Protein AF-A0A835Z273-F1 (afdb_monomer_lite)

pLDDT: mean 75.8, std 12.91, range [30.08, 95.56]

InterPro domains:
  IPR016300 Arsenical pump ATPase, ArsA/GET3 [PTHR10803] (3-130)
  IPR025723 ArsA/GET3, Anion-transporting ATPase-like domain [PF02374] (8-130)
  IPR027417 P-loop containing nucleoside triphosphate hydrolase [G3DSA:3.40.50.300] (1-130)
  IPR027417 P-loop containing nucleoside triphosphate hydrolase [SSF52540] (6-129)

Organism: NCBI:txid303371

Secondary structure (DSSP, 8-state):
-GGGS--TTHHHHHHHHHHHHHHT-SS---S-------S-THHHHTTTHHHHHHHHHHHHHHHHHHHHHHHHHHHHHH---HHHHHHHHHHHHHHHHHHHHHHHHHHHHH-TTT--------S-HHHHH-

Radius of gyration: 20.27 Å; chains: 1; bounding box: 40×28×61 Å

Foldseek 3Di:
DCVPDPDPLVVVLVVLLVVLCVVPPPVDDDPDDDDDDDPDPSNVVLLVVLVVLVVVLVVLVVVLVVVCVVLVVVCVVVVDRPDPNVVSVVVSVVSVVSSVSSVSSSVQCVDPVRDDDDDDFDPDPVRVVD

Sequence (130 aa):
QILRNPPPGIDELVALAGVLRLARSKEYEFDRIVIDTAPTGHTLRLLSFPDFLDQFLDKVIKLRERLDGVLGVVAGLFGKRDNLVQQADVAVQTLIKYREEIIALRDLFADADATEFCVVTIPTQLAIAE

Structure (mmCIF, N/CA/C/O backbone):
data_AF-A0A835Z273-F1
#
_entry.id   AF-A0A835Z273-F1
#
loop_
_atom_site.group_PDB
_atom_site.id
_atom_site.type_symbol
_atom_site.label_atom_id
_atom_site.label_alt_id
_atom_site.label_comp_id
_atom_site.label_asym_id
_atom_site.label_entity_id
_atom_site.label_seq_id
_atom_site.pdbx_PDB_ins_code
_atom_site.Cartn_x
_atom_site.Cartn_y
_atom_site.Cartn_z
_atom_site.occupancy
_atom_site.B_iso_or_equiv
_atom_site.auth_seq_id
_atom_site.auth_comp_id
_atom_site.auth_asym_id
_atom_site.auth_atom_id
_atom_site.pdbx_PDB_model_num
ATOM 1 N N . GLN A 1 1 ? 7.644 16.371 15.325 1.00 37.28 1 GLN A N 1
ATOM 2 C CA . GLN A 1 1 ? 8.947 15.674 15.458 1.00 37.28 1 GLN A CA 1
ATOM 3 C C . GLN A 1 1 ? 8.968 14.279 14.822 1.00 37.28 1 GLN A C 1
ATOM 5 O O . GLN A 1 1 ? 10.042 13.874 14.412 1.00 37.28 1 GLN A O 1
ATOM 10 N N . ILE A 1 2 ? 7.832 13.586 14.649 1.00 30.08 2 ILE A N 1
ATOM 11 C CA . ILE A 1 2 ? 7.761 12.264 13.979 1.00 30.08 2 ILE A CA 1
ATOM 12 C C . ILE A 1 2 ? 8.008 12.344 12.453 1.00 30.08 2 ILE A C 1
ATOM 14 O O . ILE A 1 2 ? 8.497 11.397 11.858 1.00 30.08 2 ILE A O 1
ATOM 18 N N . LEU A 1 3 ? 7.794 13.511 11.835 1.00 39.78 3 LEU A N 1
ATOM 19 C CA . LEU A 1 3 ? 8.060 13.768 10.407 1.00 39.78 3 LEU A CA 1
ATOM 20 C C . LEU A 1 3 ? 9.548 13.946 10.046 1.00 39.78 3 LEU A C 1
ATOM 22 O O . LEU A 1 3 ? 9.859 14.315 8.922 1.00 39.78 3 LEU A O 1
ATOM 26 N N . ARG A 1 4 ? 10.470 13.793 11.005 1.00 35.75 4 ARG A N 1
ATOM 27 C CA . ARG A 1 4 ? 11.886 14.141 10.801 1.00 35.75 4 ARG A CA 1
ATOM 28 C C . ARG A 1 4 ? 12.800 12.935 10.574 1.00 35.75 4 ARG A C 1
ATOM 30 O O . ARG A 1 4 ? 13.940 13.159 10.206 1.00 35.75 4 ARG A O 1
ATOM 37 N N . ASN A 1 5 ? 12.299 11.722 10.822 1.00 37.25 5 ASN A N 1
ATOM 38 C CA . ASN A 1 5 ? 12.895 10.425 10.477 1.00 37.25 5 ASN A CA 1
ATOM 39 C C . ASN A 1 5 ? 11.775 9.371 10.543 1.00 37.25 5 ASN A C 1
ATOM 41 O O . ASN A 1 5 ? 11.609 8.713 11.577 1.00 37.25 5 ASN A O 1
ATOM 45 N N . PRO A 1 6 ? 10.935 9.275 9.506 1.00 47.19 6 PRO A N 1
ATOM 46 C CA . PRO A 1 6 ? 9.969 8.196 9.424 1.00 47.19 6 PRO A CA 1
ATOM 47 C C . PRO A 1 6 ? 10.706 6.841 9.418 1.00 47.19 6 PRO A C 1
ATOM 49 O O . PRO A 1 6 ? 11.805 6.733 8.871 1.00 47.19 6 PRO A O 1
ATOM 52 N N . PRO A 1 7 ? 10.150 5.806 10.073 1.00 47.12 7 PRO A N 1
ATOM 53 C CA . PRO A 1 7 ? 10.611 4.434 9.924 1.00 47.12 7 PRO A CA 1
ATOM 54 C C . PRO A 1 7 ? 10.826 4.088 8.441 1.00 47.12 7 PRO A C 1
ATOM 56 O O . PRO A 1 7 ? 9.983 4.458 7.619 1.00 47.12 7 PRO A O 1
ATOM 59 N N . PRO A 1 8 ? 11.922 3.394 8.083 1.00 52.56 8 PRO A N 1
ATOM 60 C CA . PRO A 1 8 ? 12.197 3.042 6.691 1.00 52.56 8 PRO A CA 1
ATOM 61 C C . PRO A 1 8 ? 10.989 2.323 6.068 1.00 52.56 8 PRO A C 1
ATOM 63 O O . PRO A 1 8 ? 10.473 1.377 6.665 1.00 52.56 8 PRO A O 1
ATOM 66 N N . GLY A 1 9 ? 10.526 2.785 4.900 1.00 59.44 9 GLY A N 1
ATOM 67 C CA . GLY A 1 9 ? 9.327 2.283 4.214 1.00 59.44 9 GLY A CA 1
ATOM 68 C C . GLY A 1 9 ? 8.066 3.147 4.373 1.00 59.44 9 GLY A C 1
ATOM 69 O O . GLY A 1 9 ? 7.115 2.963 3.615 1.00 59.44 9 GLY A O 1
ATOM 70 N N . ILE A 1 10 ? 8.015 4.079 5.338 1.00 66.88 10 ILE A N 1
ATOM 71 C CA . ILE A 1 10 ? 6.842 4.956 5.524 1.00 66.88 10 ILE A CA 1
ATOM 72 C C . ILE A 1 10 ? 6.772 6.065 4.470 1.00 66.88 10 ILE A C 1
ATOM 74 O O . ILE A 1 10 ? 5.671 6.409 4.044 1.00 66.88 10 ILE A O 1
ATOM 78 N N . ASP A 1 11 ? 7.904 6.601 4.018 1.00 69.06 11 ASP A N 1
ATOM 79 C CA . ASP A 1 11 ? 7.908 7.638 2.977 1.00 69.06 11 ASP A CA 1
ATOM 80 C C . ASP A 1 11 ? 7.347 7.099 1.659 1.00 69.06 11 ASP A C 1
ATOM 82 O O . ASP A 1 11 ? 6.515 7.736 1.011 1.00 69.06 11 ASP A O 1
ATOM 86 N N . GLU A 1 12 ? 7.731 5.875 1.308 1.00 70.38 12 GLU A N 1
ATOM 87 C CA . GLU A 1 12 ? 7.232 5.168 0.141 1.00 70.38 12 GLU A CA 1
ATOM 88 C C . GLU A 1 12 ? 5.739 4.828 0.285 1.00 70.38 12 GLU A C 1
ATOM 90 O O . GLU A 1 12 ? 4.982 5.032 -0.661 1.00 70.38 12 GLU A O 1
ATOM 95 N N . LEU A 1 13 ? 5.266 4.407 1.469 1.00 68.94 13 LEU A N 1
ATOM 96 C CA . LEU A 1 13 ? 3.826 4.217 1.725 1.00 68.94 13 LEU A CA 1
ATOM 97 C C . LEU A 1 13 ? 3.027 5.494 1.519 1.00 68.94 13 LEU A C 1
ATOM 99 O O . LEU A 1 13 ? 1.969 5.460 0.899 1.00 68.94 13 LEU A O 1
ATOM 103 N N . VAL A 1 14 ? 3.510 6.613 2.055 1.00 71.62 14 VAL A N 1
ATOM 104 C CA . VAL A 1 14 ? 2.823 7.902 1.944 1.00 71.62 14 VAL A CA 1
ATOM 105 C C . VAL A 1 14 ? 2.790 8.360 0.486 1.00 71.62 14 VAL A C 1
ATOM 107 O O . VAL A 1 14 ? 1.755 8.844 0.021 1.00 71.62 14 VAL A O 1
ATOM 110 N N . ALA A 1 15 ? 3.879 8.159 -0.261 1.00 75.38 15 ALA A N 1
ATOM 111 C CA . ALA A 1 15 ? 3.918 8.431 -1.694 1.00 75.38 15 ALA A CA 1
ATOM 112 C C . ALA A 1 15 ? 2.904 7.565 -2.467 1.00 75.38 15 ALA A C 1
ATOM 114 O O . ALA A 1 15 ? 2.136 8.090 -3.275 1.00 75.38 15 ALA A O 1
ATOM 115 N N . LEU A 1 16 ? 2.833 6.263 -2.172 1.00 72.69 16 LEU A N 1
ATOM 116 C CA . LEU A 1 16 ? 1.903 5.334 -2.822 1.00 72.69 16 LEU A CA 1
ATOM 117 C C . LEU A 1 16 ? 0.438 5.563 -2.402 1.00 72.69 16 LEU A C 1
ATOM 119 O O . LEU A 1 16 ? -0.463 5.472 -3.229 1.00 72.69 16 LEU A O 1
ATOM 123 N N . ALA A 1 17 ? 0.160 5.952 -1.158 1.00 74.56 17 ALA A N 1
ATOM 124 C CA . ALA A 1 17 ? -1.177 6.391 -0.750 1.00 74.56 17 ALA A CA 1
ATOM 125 C C . ALA A 1 17 ? -1.613 7.649 -1.528 1.00 74.56 17 ALA A C 1
ATOM 127 O O . ALA A 1 17 ? -2.781 7.803 -1.895 1.00 74.56 17 ALA A O 1
ATOM 128 N N . GLY A 1 18 ? -0.658 8.524 -1.865 1.00 80.62 18 GLY A N 1
ATOM 129 C CA . GLY A 1 18 ? -0.866 9.629 -2.797 1.00 80.62 18 GLY A CA 1
ATOM 130 C C . GLY A 1 18 ? -1.338 9.165 -4.179 1.00 80.62 18 GLY A C 1
ATOM 131 O O . GLY A 1 18 ? -2.255 9.771 -4.734 1.00 80.62 18 GLY A O 1
ATOM 132 N N . VAL A 1 19 ? -0.784 8.065 -4.698 1.00 79.56 19 VAL A N 1
ATOM 133 C CA . VAL A 1 19 ? -1.221 7.442 -5.961 1.00 79.56 19 VAL A CA 1
ATOM 134 C C . VAL A 1 19 ? -2.674 6.995 -5.867 1.00 79.56 19 VAL A C 1
ATOM 136 O O . VAL A 1 19 ? -3.467 7.342 -6.737 1.00 79.56 19 VAL A O 1
ATOM 139 N N . LEU A 1 20 ? -3.051 6.290 -4.797 1.00 81.38 20 LEU A N 1
ATOM 140 C CA . LEU A 1 20 ? -4.433 5.846 -4.594 1.00 81.38 20 LEU A CA 1
ATOM 141 C C . LEU A 1 20 ? -5.411 7.030 -4.588 1.00 81.38 20 LEU A C 1
ATOM 143 O O . LEU A 1 20 ? -6.495 6.953 -5.170 1.00 81.38 20 LEU A O 1
ATOM 147 N N . ARG A 1 21 ? -5.020 8.144 -3.959 1.00 83.19 21 ARG A N 1
ATOM 148 C CA . ARG A 1 21 ? -5.818 9.374 -3.946 1.00 83.19 21 ARG A CA 1
ATOM 149 C C . ARG A 1 21 ? -5.978 9.971 -5.343 1.00 83.19 21 ARG A C 1
ATOM 151 O O . ARG A 1 21 ? -7.068 10.429 -5.663 1.00 83.19 21 ARG A O 1
ATOM 158 N N . LEU A 1 22 ? -4.921 9.977 -6.156 1.00 84.25 22 LEU A N 1
ATOM 159 C CA . LEU A 1 22 ? -4.982 10.457 -7.540 1.00 84.25 22 LEU A CA 1
ATOM 160 C C . LEU A 1 22 ? -5.855 9.542 -8.405 1.00 84.25 22 LEU A C 1
ATOM 162 O O . LEU A 1 22 ? -6.731 10.038 -9.104 1.00 84.25 22 LEU A O 1
ATOM 166 N N . ALA A 1 23 ? -5.686 8.224 -8.284 1.00 82.06 23 ALA A N 1
ATOM 167 C CA . ALA A 1 23 ? -6.460 7.226 -9.019 1.00 82.06 23 ALA A CA 1
ATOM 168 C C . ALA A 1 23 ? -7.962 7.258 -8.684 1.00 82.06 23 ALA A C 1
ATOM 170 O O . ALA A 1 23 ? -8.794 6.929 -9.522 1.00 82.06 23 ALA A O 1
ATOM 171 N N . ARG A 1 24 ? -8.325 7.658 -7.458 1.00 82.38 24 ARG A N 1
ATOM 172 C CA . ARG A 1 24 ? -9.721 7.773 -6.995 1.00 82.38 24 ARG A CA 1
ATOM 173 C C . ARG A 1 24 ? -10.244 9.211 -6.963 1.00 82.38 24 ARG A C 1
ATOM 175 O O . ARG A 1 24 ? -11.331 9.451 -6.429 1.00 82.38 24 ARG A O 1
ATOM 182 N N . SER A 1 25 ? -9.476 10.175 -7.469 1.00 80.88 25 SER A N 1
ATOM 183 C CA . SER A 1 25 ? -9.862 11.583 -7.443 1.00 80.88 25 SER A CA 1
ATOM 184 C C . SER A 1 25 ? -11.102 11.816 -8.305 1.00 80.88 25 SER A C 1
ATOM 186 O O . SER A 1 25 ? -11.180 11.343 -9.431 1.00 80.88 25 SER A O 1
ATOM 188 N N . LYS A 1 26 ? -12.068 12.579 -7.783 1.00 79.06 26 LYS A N 1
ATOM 189 C CA . LYS A 1 26 ? -13.217 13.083 -8.561 1.00 79.06 26 LYS A CA 1
ATOM 190 C C . LYS A 1 26 ? -12.988 14.487 -9.120 1.00 79.06 26 LYS A C 1
ATOM 192 O O . LYS A 1 26 ? -13.821 14.995 -9.856 1.00 79.06 26 LYS A O 1
ATOM 197 N N . GLU A 1 27 ? -11.906 15.134 -8.698 1.00 83.50 27 GLU A N 1
ATOM 198 C CA . GLU A 1 27 ? -11.559 16.502 -9.094 1.00 83.50 27 GLU A CA 1
ATOM 199 C C . GLU A 1 27 ? -10.692 16.521 -10.360 1.00 83.50 27 GLU A C 1
ATOM 201 O O . GLU A 1 27 ? -10.717 17.485 -11.118 1.00 83.50 27 GLU A O 1
ATOM 206 N N . TYR A 1 28 ? -9.957 15.434 -10.601 1.00 79.56 28 TYR A N 1
ATOM 207 C CA . TYR A 1 28 ? -9.059 15.273 -11.737 1.00 79.56 28 TYR A CA 1
ATOM 208 C C . TYR A 1 28 ? -9.356 13.932 -12.405 1.00 79.56 28 TYR A C 1
ATOM 210 O O . TYR A 1 28 ? -9.301 12.901 -11.737 1.00 79.56 28 TYR A O 1
ATOM 218 N N . GLU A 1 29 ? -9.659 13.950 -13.701 1.00 83.25 29 GLU A N 1
ATOM 219 C CA . GLU A 1 29 ? -9.850 12.743 -14.508 1.00 83.25 29 GLU A CA 1
ATOM 220 C C . GLU A 1 29 ? -8.556 12.456 -15.278 1.00 83.25 29 GLU A C 1
ATOM 222 O O . GLU A 1 29 ? -8.116 13.263 -16.097 1.00 83.25 29 GLU A O 1
ATOM 227 N N . PHE A 1 30 ? -7.922 11.323 -14.978 1.00 86.69 30 PHE A N 1
ATOM 228 C CA . PHE A 1 30 ? -6.719 10.856 -15.663 1.00 86.69 30 PHE A CA 1
ATOM 229 C C . PHE A 1 30 ? -7.026 9.556 -16.401 1.00 86.69 30 PHE A C 1
ATOM 231 O O . PHE A 1 30 ? -7.520 8.610 -15.792 1.00 86.69 30 PHE A O 1
ATOM 238 N N . ASP A 1 31 ? -6.661 9.469 -17.681 1.00 88.56 31 ASP A N 1
ATOM 239 C CA . ASP A 1 31 ? -6.755 8.207 -18.425 1.00 88.56 31 ASP A CA 1
ATOM 240 C C . ASP A 1 31 ? -5.696 7.195 -17.967 1.00 88.56 31 ASP A C 1
ATOM 242 O O . ASP A 1 31 ? -5.937 5.987 -17.964 1.00 88.56 31 ASP A O 1
ATOM 246 N N . ARG A 1 32 ? -4.495 7.676 -17.615 1.00 89.12 32 ARG A N 1
ATOM 247 C CA . ARG A 1 32 ? -3.337 6.878 -17.182 1.00 89.12 32 ARG A CA 1
ATOM 248 C C . ARG A 1 32 ? -2.481 7.669 -16.195 1.00 89.12 32 ARG A C 1
ATOM 250 O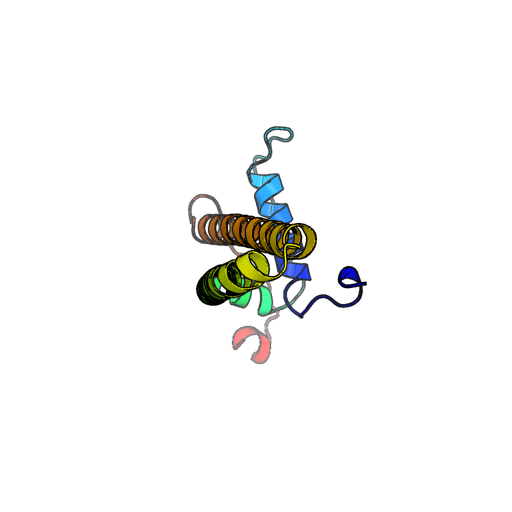 O . ARG A 1 32 ? -2.361 8.887 -16.311 1.00 89.12 32 ARG A O 1
ATOM 257 N N . ILE A 1 33 ? -1.841 6.965 -15.265 1.00 88.44 33 ILE A N 1
ATOM 258 C CA . ILE A 1 33 ? -0.893 7.522 -14.293 1.00 88.44 33 ILE A CA 1
ATOM 259 C C . ILE A 1 33 ? 0.410 6.730 -14.419 1.00 88.44 33 ILE A C 1
ATOM 261 O O . ILE A 1 33 ? 0.390 5.505 -14.344 1.00 88.44 33 ILE A O 1
ATOM 265 N N . VAL A 1 34 ? 1.536 7.421 -14.615 1.00 89.69 34 VAL A N 1
ATOM 266 C CA . VAL A 1 34 ? 2.875 6.809 -14.651 1.00 89.69 34 VAL A CA 1
ATOM 267 C C . VAL A 1 34 ? 3.630 7.221 -13.397 1.00 89.69 34 VAL A C 1
ATOM 269 O O . VAL A 1 34 ? 3.700 8.407 -13.076 1.00 89.69 34 VAL A O 1
ATOM 272 N N . ILE A 1 35 ? 4.182 6.240 -12.688 1.00 84.31 35 ILE A N 1
ATOM 273 C CA . ILE A 1 35 ? 4.883 6.446 -11.421 1.00 84.31 35 ILE A CA 1
ATOM 274 C C . ILE A 1 35 ? 6.342 6.058 -11.622 1.00 84.31 35 ILE A C 1
ATOM 276 O O . ILE A 1 35 ? 6.644 4.899 -11.894 1.00 84.31 35 ILE A O 1
ATOM 280 N N . ASP A 1 36 ? 7.235 7.029 -11.463 1.00 85.00 36 ASP A N 1
ATOM 281 C CA . ASP A 1 36 ? 8.675 6.794 -11.418 1.00 85.00 36 ASP A CA 1
ATOM 282 C C . ASP A 1 36 ? 9.090 6.558 -9.961 1.00 85.00 36 ASP A C 1
ATOM 284 O O . ASP A 1 36 ? 9.053 7.469 -9.128 1.00 85.00 36 ASP A O 1
ATOM 288 N N . THR A 1 37 ? 9.383 5.306 -9.614 1.00 75.69 37 THR A N 1
ATOM 289 C CA . THR A 1 37 ? 9.736 4.924 -8.243 1.00 75.69 37 THR A CA 1
ATOM 290 C C . THR A 1 37 ? 11.240 5.027 -8.023 1.00 75.69 37 THR A C 1
ATOM 292 O O . THR A 1 37 ? 12.021 4.581 -8.861 1.00 75.69 37 THR A O 1
ATOM 295 N N . ALA A 1 38 ? 11.661 5.509 -6.852 1.00 70.69 38 ALA A N 1
ATOM 296 C CA . ALA A 1 38 ? 13.064 5.442 -6.445 1.00 70.69 38 ALA A CA 1
ATOM 297 C C . ALA A 1 38 ? 13.586 3.982 -6.447 1.00 70.69 38 ALA A C 1
ATOM 299 O O . ALA A 1 38 ? 12.814 3.057 -6.171 1.00 70.69 38 ALA A O 1
ATOM 300 N N . PRO A 1 39 ? 14.888 3.759 -6.719 1.00 62.03 39 PRO A N 1
ATOM 301 C CA . PRO A 1 39 ? 15.466 2.428 -6.890 1.00 62.03 39 PRO A CA 1
ATOM 302 C C . PRO A 1 39 ? 15.508 1.685 -5.557 1.00 62.03 39 PRO A C 1
ATOM 304 O O . PRO A 1 39 ? 16.475 1.795 -4.808 1.00 62.03 39 PRO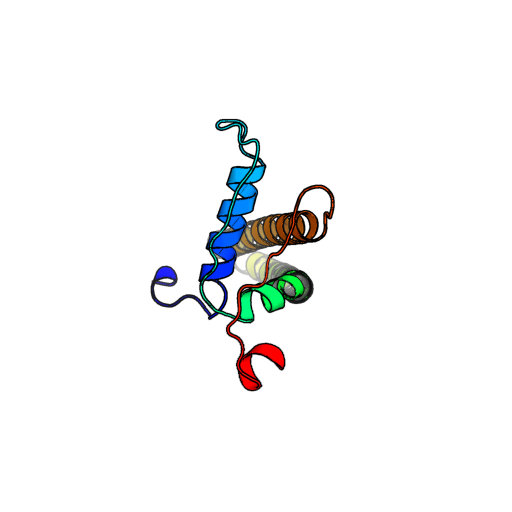 A O 1
ATOM 307 N N . THR A 1 40 ? 14.454 0.948 -5.217 1.00 58.62 40 THR A N 1
ATOM 308 C CA . THR A 1 40 ? 14.459 0.120 -4.012 1.00 58.62 40 THR A CA 1
ATOM 309 C C . THR A 1 40 ? 13.583 -1.119 -4.190 1.00 58.62 40 THR A C 1
ATOM 311 O O . THR A 1 40 ? 12.385 -1.029 -4.448 1.00 58.62 40 THR A O 1
ATOM 314 N N . GLY A 1 41 ? 14.135 -2.305 -3.909 1.00 54.22 41 GLY A N 1
ATOM 315 C CA . GLY A 1 41 ? 13.354 -3.536 -3.695 1.00 54.22 41 GLY A CA 1
ATOM 316 C C . GLY A 1 41 ? 12.372 -3.455 -2.507 1.00 54.22 41 GLY A C 1
ATOM 317 O O . GLY A 1 41 ? 11.727 -4.439 -2.150 1.00 54.22 41 GLY A O 1
ATOM 318 N N . HIS A 1 42 ? 12.251 -2.288 -1.865 1.00 56.75 42 HIS A N 1
ATOM 319 C CA . HIS A 1 42 ? 11.298 -2.002 -0.799 1.00 56.75 42 HIS A CA 1
ATOM 320 C C . HIS A 1 42 ? 9.883 -1.772 -1.347 1.00 56.75 42 HIS A C 1
ATOM 322 O O . HIS A 1 42 ? 8.929 -2.159 -0.675 1.00 56.75 42 HIS A O 1
ATOM 328 N N . THR A 1 43 ? 9.733 -1.267 -2.578 1.00 58.75 43 THR A N 1
ATOM 329 C CA . THR A 1 43 ? 8.430 -1.098 -3.254 1.00 58.75 43 THR A CA 1
ATOM 330 C C . THR A 1 43 ? 7.664 -2.416 -3.388 1.00 58.75 43 THR A C 1
ATOM 332 O O . THR A 1 43 ? 6.449 -2.447 -3.232 1.00 58.75 43 THR A O 1
ATOM 335 N N . LEU A 1 44 ? 8.361 -3.539 -3.587 1.00 57.44 44 LEU A N 1
ATOM 336 C CA . LEU A 1 44 ? 7.725 -4.861 -3.618 1.00 57.44 44 LEU A CA 1
ATOM 337 C C . LEU A 1 44 ? 7.469 -5.424 -2.214 1.00 57.44 44 LEU A C 1
ATOM 339 O O . LEU A 1 44 ? 6.436 -6.050 -1.986 1.00 57.44 44 LEU A O 1
ATOM 343 N N . ARG A 1 45 ? 8.339 -5.150 -1.227 1.00 59.88 45 ARG A N 1
ATOM 344 C CA . ARG A 1 45 ? 8.052 -5.500 0.183 1.00 59.88 45 ARG A CA 1
ATOM 345 C C . ARG A 1 45 ? 6.839 -4.746 0.724 1.00 59.88 45 ARG A C 1
ATOM 347 O O . ARG A 1 45 ? 6.145 -5.266 1.593 1.00 59.88 45 ARG A O 1
ATOM 354 N N . LEU A 1 46 ? 6.541 -3.569 0.186 1.00 60.25 46 LEU A N 1
ATOM 355 C CA . LEU A 1 46 ? 5.339 -2.808 0.513 1.00 60.25 46 LEU A CA 1
ATOM 356 C C . LEU A 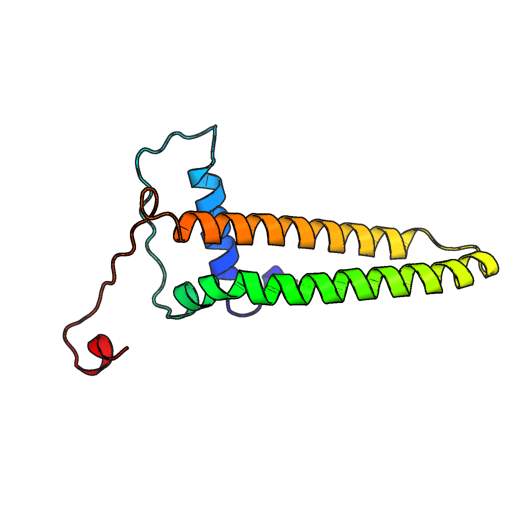1 46 ? 4.044 -3.534 0.155 1.00 60.25 46 LEU A C 1
ATOM 358 O O . LEU A 1 46 ? 3.058 -3.347 0.854 1.00 60.25 46 LEU A O 1
ATOM 362 N N . LEU A 1 47 ? 4.056 -4.438 -0.828 1.00 62.22 47 LEU A N 1
ATOM 363 C CA . LEU A 1 47 ? 2.905 -5.300 -1.124 1.00 62.22 47 LEU A CA 1
ATOM 364 C C . LEU A 1 47 ? 2.631 -6.326 -0.013 1.00 62.22 47 LEU A C 1
ATOM 366 O O . LEU A 1 47 ? 1.497 -6.769 0.138 1.00 62.22 47 LEU A O 1
ATOM 370 N N . SER A 1 48 ? 3.646 -6.668 0.791 1.00 66.44 48 SER A N 1
ATOM 371 C CA . SER A 1 48 ? 3.514 -7.535 1.978 1.00 66.44 48 SER A CA 1
ATOM 372 C C . SER A 1 48 ? 3.237 -6.765 3.278 1.00 66.44 48 SER A C 1
ATOM 374 O O . SER A 1 48 ? 2.862 -7.352 4.293 1.00 66.44 48 SER A O 1
ATOM 376 N N . PHE A 1 49 ? 3.392 -5.437 3.262 1.00 67.94 49 PHE A N 1
ATOM 377 C CA . PHE A 1 49 ? 3.112 -4.570 4.406 1.00 67.94 49 PHE A CA 1
ATOM 378 C C . PHE A 1 49 ? 1.649 -4.596 4.899 1.00 67.94 49 PHE A C 1
ATOM 380 O O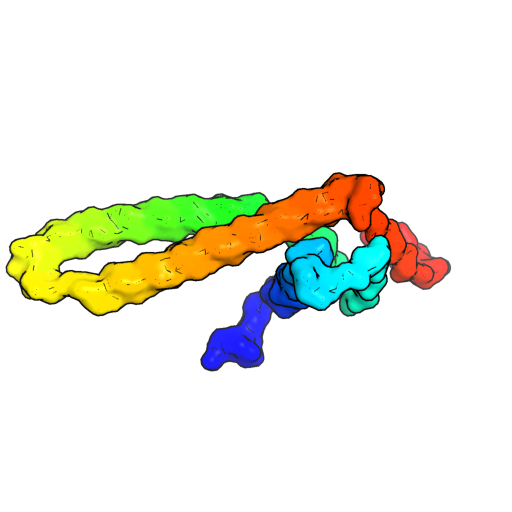 . PHE A 1 49 ? 1.470 -4.556 6.120 1.00 67.94 49 PHE A O 1
ATOM 387 N N . PRO A 1 50 ? 0.612 -4.708 4.034 1.00 67.38 50 PRO A N 1
ATOM 388 C CA . PRO A 1 50 ? -0.776 -4.836 4.468 1.00 67.38 50 PRO A CA 1
ATOM 389 C C . PRO A 1 50 ? -0.972 -5.943 5.503 1.00 67.38 50 PRO A C 1
ATOM 391 O O . PRO A 1 50 ? -1.557 -5.687 6.550 1.00 67.38 50 PRO A O 1
ATOM 394 N N . ASP A 1 51 ? -0.412 -7.131 5.263 1.00 71.69 51 ASP A N 1
ATOM 395 C CA . ASP A 1 51 ? -0.599 -8.294 6.137 1.00 71.69 51 ASP A CA 1
ATOM 396 C C . ASP A 1 51 ? 0.066 -8.099 7.507 1.00 71.69 51 ASP A C 1
ATOM 398 O O . ASP A 1 51 ? -0.480 -8.486 8.544 1.00 71.69 51 ASP A O 1
ATOM 402 N N . PHE A 1 52 ? 1.241 -7.462 7.537 1.00 72.44 52 PHE A N 1
ATOM 403 C CA . PHE A 1 52 ? 1.905 -7.098 8.789 1.00 72.44 52 PHE A CA 1
ATOM 404 C C . PHE A 1 52 ? 1.099 -6.055 9.571 1.00 72.44 52 PHE A C 1
ATOM 406 O O . PHE A 1 52 ? 0.911 -6.196 10.785 1.00 72.44 52 PHE A O 1
ATOM 413 N N . LEU A 1 53 ? 0.625 -5.010 8.885 1.00 70.25 53 LEU A N 1
ATOM 414 C CA . LEU A 1 53 ? -0.149 -3.943 9.503 1.00 70.25 53 LEU A CA 1
ATOM 415 C C . LEU A 1 53 ? -1.468 -4.483 10.064 1.00 70.25 53 LEU A C 1
ATOM 417 O O . LEU A 1 53 ? -1.839 -4.115 11.175 1.00 70.25 53 LEU A O 1
ATOM 421 N N . ASP A 1 54 ? -2.116 -5.408 9.358 1.00 73.81 54 ASP A N 1
ATOM 422 C CA . ASP A 1 54 ? -3.324 -6.099 9.806 1.00 73.81 54 ASP A CA 1
ATOM 423 C C . ASP A 1 54 ? -3.129 -6.743 11.185 1.00 73.81 54 ASP A C 1
ATOM 425 O O . ASP A 1 54 ? -3.817 -6.427 12.159 1.00 73.81 54 ASP A O 1
ATOM 429 N N . GLN A 1 55 ? -2.086 -7.567 11.303 1.00 80.25 55 GLN A N 1
ATOM 430 C CA . GLN A 1 55 ? -1.751 -8.262 12.544 1.00 80.25 55 GLN A CA 1
ATOM 431 C C . GLN A 1 55 ? -1.332 -7.305 13.664 1.00 80.25 55 GLN A C 1
ATOM 433 O O . GLN A 1 55 ? -1.577 -7.573 14.846 1.00 80.25 55 GLN A O 1
ATOM 438 N N . PHE A 1 56 ? -0.650 -6.211 13.322 1.00 75.69 56 PHE A N 1
ATOM 439 C CA . PHE A 1 56 ? -0.251 -5.196 14.289 1.00 75.69 56 PHE A CA 1
ATOM 440 C C . PHE A 1 56 ? -1.468 -4.451 14.846 1.00 75.69 56 PHE A C 1
ATOM 442 O O . PHE A 1 56 ? -1.592 -4.303 16.064 1.00 75.69 56 PHE A O 1
ATOM 449 N N . LEU A 1 57 ? -2.393 -4.040 13.980 1.00 77.44 57 LEU A N 1
ATOM 450 C CA . LEU A 1 57 ? -3.602 -3.322 14.373 1.00 77.44 57 LEU A CA 1
ATOM 451 C C . LEU A 1 57 ? -4.520 -4.170 15.237 1.00 77.44 57 LEU A C 1
ATOM 453 O O . LEU A 1 57 ? -4.985 -3.686 16.268 1.00 77.44 57 LEU A O 1
ATOM 457 N N . ASP A 1 58 ? -4.684 -5.448 14.908 1.00 84.12 58 ASP A N 1
ATOM 458 C CA . ASP A 1 58 ? -5.421 -6.389 15.747 1.00 84.12 58 ASP A CA 1
ATOM 459 C C . ASP A 1 58 ? -4.858 -6.460 17.173 1.00 84.12 58 ASP A C 1
ATOM 461 O O . ASP A 1 58 ? -5.607 -6.517 18.153 1.00 84.12 58 ASP A O 1
ATOM 465 N N . LYS A 1 59 ? -3.527 -6.439 17.322 1.00 85.25 59 LYS A N 1
ATOM 466 C CA . LYS A 1 59 ? -2.871 -6.432 18.640 1.00 85.25 59 LYS A CA 1
ATOM 467 C C . LYS A 1 59 ? -3.090 -5.111 19.375 1.00 85.25 59 LYS A C 1
ATOM 469 O O . LYS A 1 59 ? -3.357 -5.135 20.576 1.00 85.25 59 LYS A O 1
ATOM 474 N N . VAL A 1 60 ? -2.994 -3.978 18.678 1.00 80.50 60 VAL A N 1
ATOM 475 C CA . VAL A 1 60 ? -3.200 -2.641 19.261 1.00 80.50 60 VAL A CA 1
ATOM 476 C C . VAL A 1 60 ? -4.647 -2.454 19.718 1.00 80.50 60 VAL A C 1
ATOM 478 O O . VAL A 1 60 ? -4.869 -1.993 20.837 1.00 80.50 60 VAL A O 1
ATOM 481 N N . ILE A 1 61 ? -5.626 -2.869 18.910 1.00 82.44 61 ILE A N 1
ATOM 482 C CA . ILE A 1 61 ? -7.053 -2.808 19.255 1.00 82.44 61 ILE A CA 1
ATOM 483 C C . ILE A 1 61 ? -7.329 -3.658 20.501 1.00 82.44 61 ILE A C 1
ATOM 485 O O . ILE A 1 61 ? -7.875 -3.145 21.477 1.00 82.44 61 ILE A O 1
ATOM 489 N N . LYS A 1 62 ? -6.847 -4.909 20.538 1.00 86.31 62 LYS A N 1
ATOM 490 C CA . LYS A 1 62 ? -6.985 -5.793 21.713 1.00 86.31 62 LYS A CA 1
ATOM 491 C C . LYS A 1 62 ? -6.322 -5.220 22.967 1.00 86.31 62 LYS A C 1
ATOM 493 O O . LYS A 1 62 ? -6.827 -5.393 24.076 1.00 86.31 62 LYS A O 1
ATOM 498 N N . LEU A 1 63 ? -5.173 -4.557 22.821 1.00 83.81 63 LEU A N 1
ATOM 499 C CA . LEU A 1 63 ? -4.500 -3.901 23.941 1.00 83.81 63 LEU A CA 1
ATOM 500 C C . LEU A 1 63 ? -5.322 -2.714 24.461 1.00 83.81 63 LEU A C 1
ATOM 502 O O . LEU A 1 63 ? -5.497 -2.595 25.672 1.00 83.81 63 LEU A O 1
ATOM 506 N N . ARG A 1 64 ? -5.864 -1.879 23.566 1.00 82.19 64 ARG A N 1
ATOM 507 C CA . ARG A 1 64 ? -6.749 -0.758 23.916 1.00 82.19 64 ARG A CA 1
ATOM 508 C C . ARG A 1 64 ? -7.992 -1.244 24.661 1.00 82.19 64 ARG A C 1
ATOM 510 O O . ARG A 1 64 ? -8.283 -0.706 25.720 1.00 82.19 64 ARG A O 1
ATOM 517 N N . GLU A 1 65 ? -8.666 -2.286 24.177 1.00 83.06 65 GLU A N 1
ATOM 518 C CA . GLU A 1 65 ? -9.843 -2.871 24.845 1.00 83.06 65 GLU A CA 1
ATOM 519 C C . GLU A 1 65 ? -9.533 -3.330 26.278 1.00 83.06 65 GLU A C 1
ATOM 521 O O . GLU A 1 65 ? -10.302 -3.078 27.207 1.00 83.06 65 GLU A O 1
ATOM 526 N N . ARG A 1 66 ? -8.368 -3.956 26.491 1.00 84.19 66 ARG A N 1
ATOM 527 C CA . ARG A 1 66 ? -7.917 -4.357 27.834 1.00 84.19 66 ARG A CA 1
ATOM 528 C C . ARG A 1 66 ? -7.632 -3.156 28.732 1.00 84.19 66 ARG A C 1
ATOM 530 O O . ARG A 1 66 ? -7.985 -3.184 29.910 1.00 84.19 66 ARG A O 1
ATOM 537 N N . LEU A 1 67 ? -6.985 -2.122 28.196 1.00 78.94 67 LEU A N 1
ATOM 538 C CA . LEU A 1 67 ? -6.675 -0.902 28.940 1.00 78.94 67 LEU A CA 1
ATOM 539 C C . LEU A 1 67 ? -7.940 -0.128 29.309 1.00 78.94 67 LEU A C 1
ATOM 541 O O . LEU A 1 67 ? -8.031 0.344 30.438 1.00 78.94 67 LEU A O 1
ATOM 545 N N . ASP A 1 68 ? -8.922 -0.050 28.413 1.00 77.00 68 ASP A N 1
ATOM 546 C CA . ASP A 1 68 ? -10.203 0.607 28.675 1.00 77.00 68 ASP A CA 1
ATOM 547 C C . ASP A 1 68 ? -10.996 -0.123 29.771 1.00 77.00 68 ASP A C 1
ATOM 549 O O . ASP A 1 68 ? -11.511 0.502 30.696 1.00 77.00 68 ASP A O 1
ATOM 553 N N . GLY A 1 69 ? -10.979 -1.462 29.769 1.00 78.19 69 GLY A N 1
ATOM 554 C CA . GLY A 1 69 ? -11.554 -2.263 30.853 1.00 78.19 69 GLY A CA 1
ATOM 555 C C . GLY A 1 69 ? -10.914 -1.983 32.222 1.00 78.19 69 GLY A C 1
ATOM 556 O O . GLY A 1 69 ? -11.621 -1.796 33.213 1.00 78.19 69 GLY A O 1
ATOM 557 N N . VAL A 1 70 ? -9.580 -1.896 32.290 1.00 79.88 70 VAL A N 1
ATOM 558 C CA . VAL A 1 70 ? -8.842 -1.637 33.545 1.00 79.88 70 VAL A CA 1
ATOM 559 C C . VAL A 1 70 ? -9.005 -0.192 34.014 1.00 79.88 70 VAL A C 1
ATOM 561 O O . VAL A 1 70 ? -9.360 0.050 35.171 1.00 79.88 70 VAL A O 1
ATOM 564 N N . LEU A 1 71 ? -8.785 0.777 33.122 1.00 73.38 71 LEU A N 1
ATOM 565 C CA . LEU A 1 71 ? -9.023 2.195 33.397 1.00 7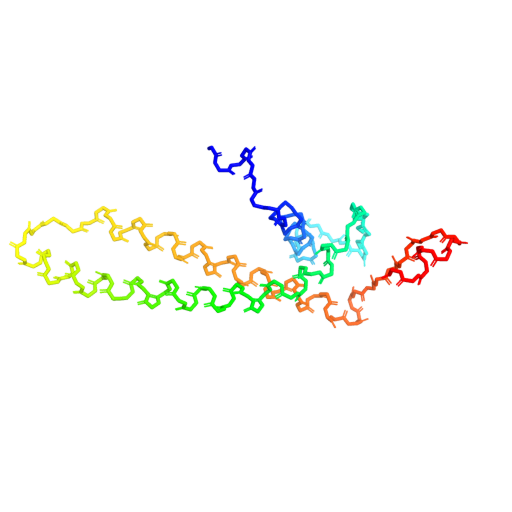3.38 71 LEU A CA 1
ATOM 566 C C . LEU A 1 71 ? -10.476 2.425 33.786 1.00 73.38 71 LEU A C 1
ATOM 568 O O . LEU A 1 71 ? -10.767 3.293 34.608 1.00 73.38 71 LEU A O 1
ATOM 572 N N . GLY A 1 72 ? -11.382 1.609 33.252 1.00 70.75 72 GLY A N 1
ATOM 573 C CA . GLY A 1 72 ? -12.782 1.728 33.543 1.00 70.75 72 GLY A CA 1
ATOM 574 C C . GLY A 1 72 ? -13.162 1.377 34.980 1.00 70.75 72 GLY A C 1
ATOM 575 O O . GLY A 1 72 ? -13.990 2.061 35.594 1.00 70.75 72 GLY A O 1
ATOM 576 N N . VAL A 1 73 ? -12.501 0.368 35.542 1.00 75.94 73 VAL A N 1
ATOM 577 C CA . VAL A 1 73 ? -12.610 0.006 36.959 1.00 75.94 73 VAL A CA 1
ATOM 578 C C . VAL A 1 73 ? -11.947 1.073 37.838 1.00 75.94 73 VAL A C 1
ATOM 580 O O . VAL A 1 73 ? -12.545 1.534 38.809 1.00 75.94 73 VAL A O 1
ATOM 583 N N . VAL A 1 74 ? -10.746 1.534 37.470 1.00 72.25 74 VAL A N 1
ATOM 584 C CA . VAL A 1 74 ? -9.975 2.521 38.251 1.00 72.25 74 VAL A CA 1
ATOM 585 C C . VAL A 1 74 ? -10.657 3.891 38.283 1.00 72.25 74 VAL A C 1
ATOM 587 O O . VAL A 1 74 ? -10.765 4.511 39.338 1.00 72.25 74 VAL A O 1
ATOM 590 N N . ALA A 1 75 ? -11.178 4.379 37.161 1.00 65.56 75 ALA A N 1
ATOM 591 C CA . ALA A 1 75 ? -11.869 5.662 37.121 1.00 65.56 75 ALA A CA 1
ATOM 592 C C . ALA A 1 75 ? -13.251 5.619 37.795 1.00 65.56 75 ALA A C 1
ATOM 594 O O . ALA A 1 75 ? -13.720 6.662 38.240 1.00 65.56 75 ALA A O 1
ATOM 595 N N . GLY A 1 76 ? -13.874 4.440 37.933 1.00 68.19 76 GLY A N 1
ATOM 596 C CA . GLY A 1 76 ? -15.046 4.260 38.803 1.00 68.19 76 GLY A CA 1
ATOM 597 C C . GLY A 1 76 ? -14.732 4.510 40.285 1.00 68.19 76 GLY A C 1
ATOM 598 O O . GLY A 1 76 ? -15.625 4.866 41.046 1.00 68.19 76 GLY A O 1
ATOM 599 N N . LEU A 1 77 ? -13.456 4.389 40.672 1.00 71.38 77 LEU A N 1
ATOM 600 C CA . LEU A 1 77 ? -12.950 4.670 42.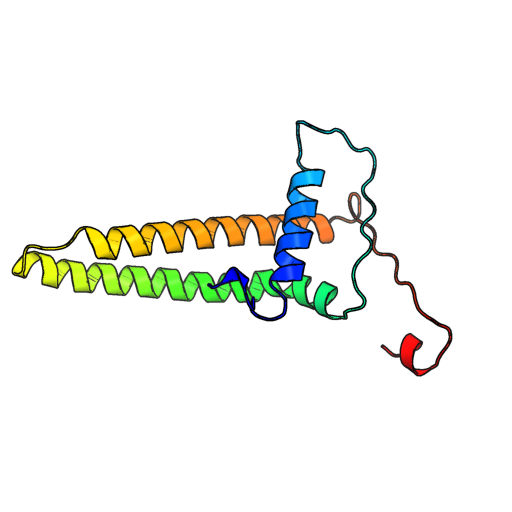018 1.00 71.38 77 LEU A CA 1
ATOM 601 C C . LEU A 1 77 ? -12.352 6.086 42.163 1.00 71.38 77 LEU A C 1
ATOM 603 O O . LEU A 1 77 ? -12.391 6.641 43.256 1.00 71.38 77 LEU A O 1
ATOM 607 N N . PHE A 1 78 ? -11.804 6.678 41.090 1.00 68.94 78 PHE A N 1
ATOM 608 C CA . PHE A 1 78 ? -11.000 7.917 41.152 1.00 68.94 78 PHE A CA 1
ATOM 609 C C . PHE A 1 78 ? -11.520 9.116 40.326 1.00 68.94 78 PHE A C 1
ATOM 611 O O . PHE A 1 78 ? -10.920 10.190 40.366 1.00 68.94 78 PHE A O 1
ATOM 618 N N . GLY A 1 79 ? -12.625 8.983 39.585 1.00 63.44 79 GLY A N 1
ATOM 619 C CA . GLY A 1 79 ? -13.390 10.114 39.030 1.00 63.44 79 GLY A CA 1
ATOM 620 C C . GLY A 1 79 ? -12.729 10.974 37.935 1.00 63.44 79 GLY A C 1
ATOM 621 O O . GLY A 1 79 ? -13.308 11.983 37.543 1.00 63.44 79 GLY A O 1
ATOM 622 N N . LYS A 1 80 ? -11.546 10.621 37.410 1.00 65.25 80 LYS A N 1
ATOM 623 C CA . LYS A 1 80 ? -10.874 11.344 36.307 1.00 65.25 80 LYS A CA 1
ATOM 624 C C . LYS A 1 80 ? -10.552 10.395 35.154 1.00 65.25 80 LYS A C 1
ATOM 626 O O . LYS A 1 80 ? -9.661 9.561 35.283 1.00 65.25 80 LYS A O 1
ATOM 631 N N . ARG A 1 81 ? -11.290 10.520 34.045 1.00 62.28 81 ARG A N 1
ATOM 632 C CA . ARG A 1 81 ? -11.320 9.524 32.955 1.00 62.28 81 ARG A CA 1
ATOM 633 C C . ARG A 1 81 ? -11.041 10.091 31.555 1.00 62.28 81 ARG A C 1
ATOM 635 O O . ARG A 1 81 ? -10.474 9.387 30.729 1.00 62.28 81 ARG A O 1
ATOM 642 N N . ASP A 1 82 ? -11.368 11.356 31.298 1.00 64.12 82 ASP A N 1
ATOM 643 C CA . ASP A 1 82 ? -11.685 11.760 29.919 1.00 64.12 82 ASP A CA 1
ATOM 644 C C . ASP A 1 82 ? -10.489 11.947 28.971 1.00 64.12 82 ASP A C 1
ATOM 646 O O . ASP A 1 82 ? -10.550 11.519 27.823 1.00 64.12 82 ASP A O 1
ATOM 650 N N . ASN A 1 83 ? -9.367 12.527 29.406 1.00 67.75 83 ASN A N 1
ATOM 651 C CA . ASN A 1 83 ? -8.361 12.982 28.432 1.00 67.75 83 ASN A CA 1
ATOM 652 C C . ASN A 1 83 ? -7.487 11.867 27.824 1.00 67.75 83 ASN A C 1
ATOM 654 O O . ASN A 1 83 ? -7.067 11.992 26.676 1.00 67.75 83 ASN A O 1
ATOM 658 N N . LEU A 1 84 ? -7.189 10.792 28.564 1.00 68.50 84 LEU A N 1
ATOM 659 C CA . LEU A 1 84 ? -6.286 9.728 28.087 1.00 68.50 84 LEU A CA 1
ATOM 660 C C . LEU A 1 84 ? -6.986 8.742 27.144 1.00 68.50 84 LEU A C 1
ATOM 662 O O . LEU A 1 84 ? -6.415 8.358 26.125 1.00 68.50 84 LEU A O 1
ATOM 666 N N . VAL A 1 85 ? -8.228 8.363 27.461 1.00 73.19 85 VAL A N 1
ATOM 667 C CA . VAL A 1 85 ? -9.022 7.443 26.630 1.00 73.19 85 VAL A CA 1
ATOM 668 C C . VAL A 1 85 ? -9.366 8.104 25.296 1.00 73.19 85 VAL A C 1
ATOM 670 O O . VAL A 1 85 ? -9.163 7.508 24.242 1.00 73.19 85 VAL A O 1
ATOM 673 N N . GLN A 1 86 ? -9.753 9.384 25.319 1.00 76.50 86 GLN A N 1
ATOM 674 C CA . GLN A 1 86 ? -10.053 10.146 24.107 1.00 76.50 86 GLN A CA 1
ATOM 675 C C . GLN A 1 86 ? -8.853 10.217 23.143 1.00 76.50 86 GLN A C 1
ATOM 677 O O . GLN A 1 86 ? -9.021 10.083 21.931 1.00 76.50 86 GLN A O 1
ATOM 682 N N . GLN A 1 87 ? -7.633 10.407 23.659 1.00 74.94 87 GLN A N 1
ATOM 683 C CA . GLN A 1 87 ? -6.423 10.445 22.831 1.00 74.94 87 GLN A CA 1
ATOM 684 C C . GLN A 1 87 ? -6.084 9.079 22.227 1.00 74.94 87 GLN A C 1
ATOM 686 O O . GLN A 1 87 ? -5.711 9.004 21.054 1.00 74.94 87 GLN A O 1
ATOM 691 N N . ALA A 1 88 ? -6.237 8.002 23.003 1.00 76.50 88 ALA A N 1
ATOM 692 C CA . ALA A 1 88 ? -6.042 6.644 22.507 1.00 76.50 88 ALA A CA 1
ATOM 693 C C . ALA A 1 88 ? -7.044 6.307 21.391 1.00 76.50 88 ALA A C 1
ATOM 695 O O . ALA A 1 88 ? -6.662 5.730 20.373 1.00 76.50 88 ALA A O 1
ATOM 696 N N . ASP A 1 89 ? -8.296 6.740 21.532 1.00 79.50 89 ASP A N 1
ATOM 697 C CA . ASP A 1 89 ? -9.344 6.509 20.540 1.00 79.50 89 ASP A CA 1
ATOM 698 C C . ASP A 1 89 ? -9.055 7.208 19.214 1.00 79.50 89 ASP A C 1
ATOM 700 O O . ASP A 1 89 ? -9.153 6.589 18.154 1.00 79.50 89 ASP A O 1
ATOM 704 N N . VAL A 1 90 ? -8.620 8.470 19.255 1.00 84.00 90 VAL A N 1
ATOM 705 C CA . VAL A 1 90 ? -8.218 9.204 18.046 1.00 84.00 90 VAL A CA 1
ATOM 706 C C . VAL A 1 90 ? -7.043 8.514 17.346 1.00 84.00 90 VAL A C 1
ATOM 708 O O . VAL A 1 90 ? -7.042 8.392 16.117 1.00 84.00 90 VAL A O 1
ATOM 711 N N . ALA A 1 91 ? -6.061 8.020 18.106 1.00 79.56 91 ALA A N 1
ATOM 712 C CA . ALA A 1 91 ? -4.919 7.301 17.549 1.00 79.56 91 ALA A CA 1
ATOM 713 C C . ALA A 1 91 ? -5.339 5.979 16.882 1.00 79.56 91 ALA A C 1
ATOM 715 O O . ALA A 1 91 ? -4.928 5.705 15.754 1.00 79.56 91 ALA A O 1
ATOM 716 N N . VAL A 1 92 ? -6.204 5.191 17.530 1.00 81.00 92 VAL A N 1
ATOM 717 C CA . VAL A 1 92 ? -6.722 3.927 16.979 1.00 81.00 92 VAL A CA 1
ATOM 718 C C . VAL A 1 92 ? -7.545 4.169 15.714 1.00 81.00 92 VAL A C 1
ATOM 720 O O . VAL A 1 92 ? -7.348 3.479 14.720 1.00 81.00 92 VAL A O 1
ATOM 723 N N . GLN A 1 93 ? -8.419 5.177 15.703 1.00 83.81 93 GLN A N 1
ATOM 724 C CA . GLN A 1 93 ? -9.209 5.513 14.513 1.00 83.81 93 GLN A CA 1
ATOM 725 C C . GLN A 1 93 ? -8.334 5.958 13.339 1.00 83.81 93 GLN A C 1
ATOM 727 O O . GLN A 1 93 ? -8.583 5.590 12.194 1.00 83.81 93 GLN A O 1
ATOM 732 N N . THR A 1 94 ? -7.279 6.722 13.617 1.00 79.94 94 THR A N 1
ATOM 733 C CA . THR A 1 94 ? -6.302 7.124 12.598 1.00 79.94 94 THR A CA 1
ATOM 734 C C . THR A 1 94 ? -5.602 5.901 12.000 1.00 79.94 94 THR A C 1
ATOM 736 O O . THR A 1 94 ? -5.477 5.787 10.785 1.00 79.94 94 THR A O 1
ATOM 739 N N . LEU A 1 95 ? -5.203 4.954 12.847 1.00 76.75 95 LEU A N 1
ATOM 740 C CA . LEU A 1 95 ? -4.577 3.703 12.434 1.00 76.75 95 LEU A CA 1
ATOM 741 C C . LEU A 1 95 ? -5.503 2.803 11.592 1.00 76.75 95 LEU A C 1
ATOM 743 O O . LEU A 1 95 ? -5.042 2.200 10.626 1.00 76.75 95 LEU A O 1
ATOM 747 N N . ILE A 1 96 ? -6.799 2.745 11.916 1.00 81.06 96 ILE A N 1
ATOM 748 C CA . ILE A 1 96 ? -7.800 2.018 11.116 1.00 81.06 96 ILE A CA 1
ATOM 749 C C . ILE A 1 96 ? -7.918 2.624 9.713 1.00 81.06 96 ILE A C 1
ATOM 751 O O . ILE A 1 96 ? -7.902 1.885 8.737 1.00 81.06 96 ILE A O 1
ATOM 755 N N . LYS A 1 97 ? -7.954 3.954 9.585 1.00 81.50 97 LYS A N 1
ATOM 756 C CA . LYS A 1 97 ? -7.994 4.607 8.265 1.00 81.50 97 LYS A CA 1
ATOM 757 C C . LYS A 1 97 ? -6.765 4.277 7.419 1.00 81.50 97 LYS A C 1
ATOM 759 O O . LYS A 1 97 ? -6.902 3.919 6.255 1.00 81.50 97 LYS A O 1
ATOM 764 N N . TYR A 1 98 ? -5.573 4.322 8.018 1.00 76.50 98 TYR A N 1
ATOM 765 C CA . TYR A 1 98 ? -4.344 3.930 7.320 1.00 76.50 98 TYR A CA 1
ATOM 766 C C . TYR A 1 98 ? -4.383 2.471 6.841 1.00 76.50 98 TYR A C 1
ATOM 768 O O . TYR A 1 98 ? -3.896 2.174 5.752 1.00 76.50 98 TYR A O 1
ATOM 776 N N . ARG A 1 99 ? -4.995 1.560 7.613 1.00 77.44 99 ARG A N 1
ATOM 777 C CA . ARG A 1 99 ? -5.223 0.164 7.196 1.00 77.44 99 ARG A CA 1
ATOM 778 C C . ARG A 1 99 ? -6.041 0.084 5.915 1.00 77.44 99 ARG A C 1
ATOM 780 O O . ARG A 1 99 ? -5.655 -0.620 4.989 1.00 77.44 99 ARG A O 1
ATOM 787 N N . GLU A 1 100 ? -7.170 0.785 5.881 1.00 82.38 100 GLU A N 1
ATOM 788 C CA . GLU A 1 100 ? -8.095 0.778 4.747 1.00 82.38 100 GLU A CA 1
ATOM 789 C C . GLU A 1 100 ? -7.425 1.321 3.481 1.00 82.38 100 GLU A C 1
ATOM 791 O O . GLU A 1 100 ? -7.566 0.731 2.410 1.00 82.38 100 GLU A O 1
ATOM 796 N N . GLU A 1 101 ? -6.638 2.394 3.607 1.00 78.88 101 GLU A N 1
ATOM 797 C CA . GLU A 1 101 ? -5.859 2.954 2.497 1.00 78.88 101 GLU A CA 1
ATOM 798 C C . GLU A 1 101 ? -4.815 1.962 1.967 1.00 78.88 101 GLU A C 1
ATOM 800 O O . GLU A 1 101 ? -4.677 1.797 0.756 1.00 78.88 101 GLU A O 1
ATOM 805 N N . ILE A 1 102 ? -4.116 1.252 2.854 1.00 76.31 102 ILE A N 1
ATOM 806 C CA . ILE A 1 102 ? -3.089 0.275 2.470 1.00 76.31 102 ILE A CA 1
ATOM 807 C C . ILE A 1 102 ? -3.695 -0.963 1.802 1.00 76.31 102 ILE A C 1
ATOM 809 O O . ILE A 1 102 ? -3.145 -1.455 0.816 1.00 76.31 102 ILE A O 1
ATOM 813 N N . ILE A 1 103 ? -4.838 -1.448 2.290 1.00 80.62 103 ILE A N 1
ATOM 814 C CA . ILE A 1 103 ? -5.578 -2.543 1.647 1.00 80.62 103 ILE A CA 1
ATOM 815 C C . ILE A 1 103 ? -6.037 -2.113 0.253 1.00 80.62 103 ILE A C 1
ATOM 817 O O . ILE A 1 103 ? -5.805 -2.821 -0.720 1.00 80.62 103 ILE A O 1
ATOM 821 N N . ALA A 1 104 ? -6.618 -0.920 0.139 1.00 84.69 104 ALA A N 1
ATOM 822 C CA . ALA A 1 104 ? -7.067 -0.383 -1.137 1.00 84.69 104 ALA A CA 1
ATOM 823 C C . ALA A 1 104 ? -5.926 -0.200 -2.151 1.00 84.69 104 ALA A C 1
ATOM 825 O O . ALA A 1 104 ? -6.126 -0.427 -3.343 1.00 84.69 104 ALA A O 1
ATOM 826 N N . LEU A 1 105 ? -4.742 0.203 -1.687 1.00 81.50 105 LEU A N 1
ATOM 827 C CA . LEU A 1 105 ? -3.542 0.307 -2.512 1.00 81.50 105 LEU A CA 1
ATOM 828 C C . LEU A 1 105 ? -3.057 -1.070 -2.984 1.00 81.50 105 LEU A C 1
ATOM 830 O O . LEU A 1 105 ? -2.742 -1.234 -4.159 1.00 81.50 105 LEU A O 1
ATOM 834 N N . ARG A 1 106 ? -3.025 -2.064 -2.087 1.00 80.50 106 ARG A N 1
ATOM 835 C CA . ARG A 1 106 ? -2.694 -3.453 -2.439 1.00 80.50 106 ARG A CA 1
ATOM 836 C C . ARG A 1 106 ? -3.641 -3.982 -3.509 1.00 80.50 106 ARG A C 1
ATOM 838 O O . ARG A 1 106 ? -3.180 -4.556 -4.487 1.00 80.50 106 ARG A O 1
ATOM 845 N N . ASP A 1 107 ? -4.941 -3.784 -3.319 1.00 85.56 107 ASP A N 1
ATOM 846 C CA . ASP A 1 107 ? -5.960 -4.269 -4.248 1.00 85.56 107 ASP A CA 1
ATOM 847 C C . ASP A 1 107 ? -5.820 -3.593 -5.620 1.00 85.56 107 ASP A C 1
ATOM 849 O O . ASP A 1 107 ? -5.901 -4.273 -6.637 1.00 85.56 107 ASP A O 1
ATOM 853 N N . LEU A 1 108 ? -5.511 -2.289 -5.658 1.00 86.69 108 LEU A N 1
ATOM 854 C CA . LEU A 1 108 ? -5.202 -1.574 -6.901 1.00 86.69 108 LEU A CA 1
ATOM 855 C C . LEU A 1 108 ? -3.975 -2.164 -7.612 1.00 86.69 108 LEU A C 1
ATOM 857 O O . LEU A 1 108 ? -4.002 -2.344 -8.823 1.00 86.69 108 LEU A O 1
ATOM 861 N N . PHE A 1 109 ? -2.906 -2.481 -6.879 1.00 83.56 109 PHE A N 1
ATOM 862 C CA . PHE A 1 109 ? -1.695 -3.070 -7.461 1.00 83.56 109 PHE A CA 1
ATOM 863 C C . PHE A 1 109 ? -1.848 -4.534 -7.877 1.00 83.56 109 PHE A C 1
ATOM 865 O O . PHE A 1 109 ? -1.089 -4.999 -8.724 1.00 83.56 109 PHE A O 1
ATOM 872 N N . ALA A 1 110 ? -2.810 -5.253 -7.301 1.00 84.81 110 ALA A N 1
ATOM 873 C CA . ALA A 1 110 ? -3.144 -6.619 -7.687 1.00 84.81 110 ALA A CA 1
ATOM 874 C C . ALA A 1 110 ? -4.119 -6.693 -8.880 1.00 84.81 110 ALA A C 1
ATOM 876 O O . ALA A 1 110 ? -4.281 -7.767 -9.460 1.00 84.81 110 ALA A O 1
ATOM 877 N N . ASP A 1 111 ? -4.770 -5.584 -9.240 1.00 90.12 111 ASP A N 1
ATOM 878 C CA . ASP A 1 111 ? -5.684 -5.499 -10.378 1.00 90.12 111 ASP A CA 1
ATOM 879 C C . ASP A 1 111 ? -4.908 -5.411 -11.704 1.00 90.12 111 ASP A C 1
ATOM 881 O O . ASP A 1 111 ? -4.303 -4.387 -12.026 1.00 90.12 111 ASP A O 1
ATOM 885 N N . ALA A 1 112 ? -4.950 -6.497 -12.479 1.00 91.56 112 ALA A N 1
ATOM 886 C CA . ALA A 1 112 ? -4.255 -6.621 -13.758 1.00 91.56 112 ALA A CA 1
ATOM 887 C C . ALA A 1 112 ? -4.882 -5.797 -14.898 1.00 91.56 112 ALA A C 1
ATOM 889 O O . ALA A 1 112 ? -4.212 -5.566 -15.903 1.00 91.56 112 ALA A O 1
ATOM 890 N N . ASP A 1 113 ? -6.138 -5.356 -14.765 1.00 93.50 113 ASP A N 1
ATOM 891 C CA . ASP A 1 113 ? -6.789 -4.498 -15.762 1.00 93.50 113 ASP A CA 1
ATOM 892 C C . ASP A 1 113 ? -6.462 -3.012 -15.522 1.00 93.50 113 ASP A C 1
ATOM 894 O O . ASP A 1 113 ? -6.494 -2.202 -16.454 1.00 93.50 113 ASP A O 1
ATOM 898 N N . ALA A 1 114 ? -6.137 -2.648 -14.276 1.00 89.69 114 ALA A N 1
ATOM 899 C CA . ALA A 1 114 ? -5.863 -1.272 -13.866 1.00 89.69 114 ALA A CA 1
ATOM 900 C C . ALA A 1 114 ? -4.366 -0.943 -13.716 1.00 89.69 114 ALA A C 1
ATOM 902 O O . ALA A 1 114 ? -3.984 0.212 -13.931 1.00 89.69 114 ALA A O 1
ATOM 903 N N . THR A 1 115 ? -3.524 -1.919 -13.354 1.00 89.94 115 THR A N 1
ATOM 904 C CA . THR A 1 115 ? -2.112 -1.694 -13.002 1.00 89.94 115 THR A CA 1
ATOM 905 C C . THR A 1 115 ? -1.157 -2.589 -13.793 1.00 89.94 115 THR A C 1
ATOM 907 O O . THR A 1 115 ? -1.343 -3.797 -13.900 1.00 89.94 115 THR A O 1
ATOM 910 N N . GLU A 1 116 ? -0.059 -1.998 -14.268 1.00 91.00 116 GLU A N 1
ATOM 911 C CA . GLU A 1 116 ? 1.066 -2.691 -14.902 1.00 91.00 116 GLU A CA 1
ATOM 912 C C . GLU A 1 116 ? 2.386 -2.295 -14.219 1.00 91.00 116 GLU A C 1
ATOM 914 O O . GLU A 1 116 ? 2.576 -1.137 -13.839 1.00 91.00 116 GLU A O 1
ATOM 919 N N . PHE A 1 117 ? 3.317 -3.248 -14.088 1.00 87.94 117 PHE A N 1
ATOM 920 C CA . PHE A 1 117 ? 4.671 -3.012 -13.578 1.00 87.94 117 PHE A CA 1
ATOM 921 C C . PHE A 1 117 ? 5.707 -3.203 -14.689 1.00 87.94 117 PHE A C 1
ATOM 923 O O . PHE A 1 117 ? 5.791 -4.270 -15.293 1.00 87.94 117 PHE A O 1
ATOM 930 N N . CYS A 1 118 ? 6.548 -2.189 -14.905 1.00 90.50 118 CYS A N 1
ATOM 931 C CA . CYS A 1 118 ? 7.662 -2.240 -15.849 1.00 90.50 118 CYS A CA 1
ATOM 932 C C . CYS A 1 118 ? 8.993 -2.179 -15.091 1.00 90.50 118 CYS A C 1
ATOM 934 O O . CYS A 1 118 ? 9.313 -1.171 -14.460 1.00 90.50 118 CYS A O 1
ATOM 936 N N . VAL A 1 119 ? 9.768 -3.266 -15.139 1.00 88.19 119 VAL A N 1
ATOM 937 C CA . VAL A 1 119 ? 11.091 -3.338 -14.502 1.00 88.19 119 VAL A CA 1
ATOM 938 C C . VAL A 1 119 ? 12.147 -2.790 -15.456 1.00 88.19 119 VAL A C 1
ATOM 940 O O . VAL A 1 119 ? 12.323 -3.298 -16.563 1.00 88.19 119 VAL A O 1
ATOM 943 N N . VAL A 1 120 ? 12.885 -1.776 -15.005 1.00 89.06 120 VAL A N 1
ATOM 944 C CA . VAL A 1 120 ? 13.994 -1.171 -15.751 1.00 89.06 120 VAL A CA 1
ATOM 945 C C . VAL A 1 120 ? 15.308 -1.571 -15.088 1.00 89.06 120 VAL A C 1
ATOM 947 O O . VAL A 1 120 ? 15.541 -1.256 -13.925 1.00 89.06 120 VAL A O 1
ATOM 950 N N . THR A 1 121 ? 16.174 -2.266 -15.828 1.00 90.25 121 THR A N 1
ATOM 951 C CA . THR A 1 121 ? 17.467 -2.754 -15.324 1.00 90.25 121 THR A CA 1
ATOM 952 C C . THR A 1 121 ? 18.578 -2.620 -16.372 1.00 90.25 121 THR A C 1
ATOM 954 O O . THR A 1 121 ? 18.325 -2.337 -17.545 1.00 90.25 121 THR A O 1
ATOM 957 N N . ILE A 1 122 ? 19.826 -2.811 -15.943 1.00 94.00 122 ILE A N 1
ATOM 958 C CA . ILE A 1 122 ? 21.027 -2.808 -16.790 1.00 94.00 122 ILE A CA 1
ATOM 959 C C . ILE A 1 122 ? 21.486 -4.247 -17.088 1.00 94.00 122 ILE A C 1
ATOM 961 O O . ILE A 1 122 ? 21.255 -5.139 -16.273 1.00 94.00 122 ILE A O 1
ATOM 965 N N . PRO A 1 123 ? 22.199 -4.510 -18.203 1.00 95.56 123 PRO A N 1
ATOM 966 C CA . PRO A 1 123 ? 22.541 -5.870 -18.638 1.00 95.56 123 PRO A CA 1
ATOM 967 C C . PRO A 1 123 ? 23.752 -6.460 -17.888 1.00 95.56 123 PRO A C 1
ATOM 969 O O . PRO A 1 123 ? 24.671 -7.011 -18.493 1.00 95.56 123 PRO A O 1
ATOM 972 N N . THR A 1 124 ? 23.793 -6.322 -16.563 1.00 94.69 124 THR A N 1
ATOM 973 C CA . THR A 1 124 ? 24.835 -6.923 -15.717 1.00 94.69 124 THR A CA 1
ATOM 974 C C . THR A 1 124 ? 24.308 -8.195 -15.066 1.00 94.69 124 THR A C 1
ATOM 976 O O . THR A 1 124 ? 23.132 -8.272 -14.730 1.00 94.69 124 THR A O 1
ATOM 979 N N . GLN A 1 125 ? 25.170 -9.193 -14.847 1.00 93.12 125 GLN A N 1
ATOM 980 C CA . GLN A 1 125 ? 24.745 -10.451 -14.214 1.00 93.12 125 GLN A CA 1
ATOM 981 C C . GLN A 1 125 ? 24.121 -10.235 -12.831 1.00 93.12 125 GLN A C 1
ATOM 983 O O . GLN A 1 125 ? 23.169 -10.924 -12.489 1.00 93.12 125 GLN A O 1
ATOM 988 N N . LEU A 1 126 ? 24.631 -9.265 -12.065 1.00 90.50 126 LEU A N 1
ATOM 989 C CA . LEU A 1 126 ? 24.082 -8.911 -10.759 1.00 90.50 126 LEU A CA 1
ATOM 990 C C . LEU A 1 126 ? 22.653 -8.368 -10.882 1.00 90.50 126 LEU A C 1
ATOM 992 O O . LEU A 1 126 ? 21.762 -8.877 -10.221 1.00 90.50 126 LEU A O 1
ATOM 996 N N . ALA A 1 127 ? 22.434 -7.388 -11.761 1.00 86.31 127 ALA A N 1
ATOM 997 C CA . ALA A 1 127 ? 21.142 -6.712 -11.894 1.00 86.31 127 ALA A CA 1
ATOM 998 C C . ALA A 1 127 ? 20.058 -7.553 -12.598 1.00 86.31 127 ALA A C 1
ATOM 1000 O O . ALA A 1 127 ? 18.890 -7.184 -12.575 1.00 86.31 127 ALA A O 1
ATOM 1001 N N . ILE A 1 128 ? 20.444 -8.648 -13.262 1.00 87.25 128 ILE A N 1
ATOM 1002 C CA . ILE A 1 128 ? 19.517 -9.648 -13.819 1.00 87.25 128 ILE A CA 1
ATOM 1003 C C . ILE A 1 128 ? 19.139 -10.700 -12.763 1.00 87.25 128 ILE A C 1
ATOM 1005 O O . ILE A 1 128 ? 18.075 -11.304 -12.856 1.00 87.25 128 ILE A O 1
ATOM 1009 N N . ALA A 1 129 ? 20.033 -10.970 -11.806 1.00 86.31 129 ALA A N 1
ATOM 1010 C CA . ALA A 1 129 ? 19.812 -11.957 -10.751 1.00 86.31 129 ALA A CA 1
ATOM 1011 C C . ALA A 1 129 ? 19.053 -11.399 -9.533 1.00 86.31 129 ALA A C 1
ATOM 1013 O O . ALA A 1 129 ? 18.562 -12.193 -8.729 1.00 86.31 129 ALA A O 1
ATOM 1014 N N . GLU A 1 130 ? 19.018 -10.073 -9.380 1.00 76.06 130 GLU A N 1
ATOM 1015 C CA . GLU A 1 130 ? 18.211 -9.334 -8.396 1.00 76.06 130 GLU A CA 1
ATOM 1016 C C . GLU A 1 130 ? 16.721 -9.331 -8.764 1.00 76.06 130 GLU A C 1
ATOM 1018 O O . GLU A 1 130 ? 15.905 -9.556 -7.840 1.00 76.06 130 GLU A O 1
#